Protein AF-A0A699SL82-F1 (afdb_monomer_lite)

Secondary structure (DSSP, 8-state):
-GGGGS-HHHHHHHTT--SHHHHHHHHHHHHTSHHHHHHHHHHHHHHHHHHHHHHHHHS--

Sequence (61 aa):
TLLLSLPDEHQLHFSKYKTAREFWAAILKTFGGNEAIKKMKKNLLKQQYENFKAEGSETLE

Radius of gyration: 13.96 Å; chains: 1; bounding box: 37×20×34 Å

Foldseek 3Di:
DLLVLDDPVCSVVLVPDPDPVVSVVVQCVVVVHDVSVVSSVVSVVVVVVVVVVVVVVVVPD

Structure (mmCIF, N/CA/C/O backbone):
data_AF-A0A699SL82-F1
#
_entry.id   AF-A0A699SL82-F1
#
loop_
_atom_site.group_PDB
_atom_site.id
_atom_site.type_symbol
_atom_site.label_atom_id
_atom_site.label_alt_id
_atom_site.label_comp_id
_atom_site.label_asym_id
_atom_site.label_entity_id
_atom_site.label_seq_id
_atom_site.pdbx_PDB_ins_code
_atom_site.Cartn_x
_atom_site.Cartn_y
_atom_site.Cartn_z
_atom_site.occupancy
_atom_site.B_iso_or_equiv
_atom_site.auth_seq_id
_atom_site.auth_comp_id
_atom_site.auth_asym_id
_atom_site.auth_atom_id
_atom_site.pdbx_PDB_model_num
ATOM 1 N N . THR A 1 1 ? -8.674 -2.373 0.051 1.00 61.72 1 THR A N 1
ATOM 2 C CA . THR A 1 1 ? -8.002 -3.381 -0.807 1.00 61.72 1 THR A CA 1
ATOM 3 C C . THR A 1 1 ? -6.639 -2.858 -1.242 1.00 61.72 1 THR A C 1
ATOM 5 O O . THR A 1 1 ? -6.475 -1.649 -1.323 1.00 61.72 1 THR A O 1
ATOM 8 N N . LEU A 1 2 ? -5.661 -3.737 -1.515 1.00 66.38 2 LEU A N 1
ATOM 9 C CA . LEU A 1 2 ? -4.268 -3.383 -1.879 1.00 66.38 2 LEU A CA 1
ATOM 10 C C . LEU A 1 2 ? -4.133 -2.371 -3.037 1.00 66.38 2 LEU A C 1
ATOM 12 O O . LEU A 1 2 ? -3.155 -1.630 -3.083 1.00 66.38 2 LEU A O 1
ATOM 16 N N . LEU A 1 3 ? -5.108 -2.336 -3.952 1.00 66.81 3 LEU A N 1
ATOM 17 C CA . LEU A 1 3 ? -5.123 -1.428 -5.101 1.00 66.81 3 LEU A CA 1
ATOM 18 C C . LEU A 1 3 ? -5.377 0.038 -4.709 1.00 66.81 3 LEU A C 1
ATOM 20 O O . LEU A 1 3 ? -4.733 0.924 -5.254 1.00 66.81 3 LEU A O 1
ATOM 24 N N . LEU A 1 4 ? -6.257 0.287 -3.730 1.00 68.31 4 LEU A N 1
ATOM 25 C CA . LEU A 1 4 ? -6.639 1.642 -3.295 1.00 68.31 4 LEU A CA 1
ATOM 26 C C . LEU A 1 4 ? -5.517 2.375 -2.545 1.00 68.31 4 LEU A C 1
ATOM 28 O O . LEU A 1 4 ? -5.617 3.573 -2.299 1.00 68.31 4 LEU A O 1
ATOM 32 N N . SER A 1 5 ? -4.453 1.660 -2.173 1.00 68.06 5 SER A N 1
ATOM 33 C CA . SER A 1 5 ? -3.266 2.216 -1.510 1.00 68.06 5 SER A CA 1
ATOM 34 C C . SER A 1 5 ? -2.217 2.749 -2.477 1.00 68.06 5 SER A C 1
ATOM 36 O O . SER A 1 5 ? -1.191 3.284 -2.042 1.00 68.06 5 SER A O 1
ATOM 38 N N . LEU A 1 6 ? -2.462 2.607 -3.782 1.00 70.56 6 LEU A N 1
ATOM 39 C CA . LEU A 1 6 ? -1.691 3.268 -4.824 1.00 70.56 6 LEU A CA 1
ATOM 40 C C . LEU A 1 6 ? -2.275 4.663 -5.103 1.00 70.56 6 LEU A C 1
ATOM 42 O O . LEU A 1 6 ? -3.498 4.820 -5.090 1.00 70.56 6 LEU A O 1
ATOM 46 N N . PRO A 1 7 ? -1.426 5.665 -5.405 1.00 68.44 7 PRO A N 1
ATOM 47 C CA . PRO A 1 7 ? -1.886 6.923 -5.987 1.00 68.44 7 PRO A CA 1
ATOM 48 C C . PRO A 1 7 ? -2.740 6.648 -7.230 1.00 68.44 7 PRO A C 1
ATOM 50 O O . PRO A 1 7 ? -2.408 5.750 -8.007 1.00 68.44 7 PRO A O 1
ATOM 53 N N . ASP A 1 8 ? -3.818 7.411 -7.408 1.00 64.81 8 ASP A N 1
ATOM 54 C CA . ASP A 1 8 ? -4.868 7.171 -8.412 1.00 64.81 8 ASP A CA 1
ATOM 55 C C . ASP A 1 8 ? -4.313 6.995 -9.840 1.00 64.81 8 ASP A C 1
ATOM 57 O O . ASP A 1 8 ? -4.646 6.046 -10.548 1.00 64.81 8 ASP A O 1
ATOM 61 N N . GLU A 1 9 ? -3.323 7.818 -10.197 1.00 66.06 9 GLU A N 1
ATOM 62 C CA . GLU A 1 9 ? -2.598 7.786 -11.475 1.00 66.06 9 GLU A CA 1
ATOM 63 C C . GLU A 1 9 ? -1.930 6.431 -11.778 1.00 66.06 9 GLU A C 1
ATOM 65 O O . GLU A 1 9 ? -1.774 6.025 -12.931 1.00 66.06 9 GLU A O 1
ATOM 70 N N . HIS A 1 10 ? -1.569 5.678 -10.741 1.00 71.56 10 HIS A N 1
ATOM 71 C CA . HIS A 1 10 ? -0.955 4.366 -10.877 1.00 71.56 10 HIS A CA 1
ATOM 72 C C . HIS A 1 10 ? -1.972 3.221 -10.818 1.00 71.56 10 HIS A C 1
ATOM 74 O O . HIS A 1 10 ? -1.687 2.143 -11.341 1.00 71.56 10 HIS A O 1
ATOM 80 N N . GLN A 1 11 ? -3.166 3.421 -10.250 1.00 72.00 11 GLN A N 1
ATOM 81 C CA . GLN A 1 11 ? -4.164 2.352 -10.113 1.00 72.00 11 GLN A CA 1
ATOM 82 C C . GLN A 1 11 ? -4.573 1.770 -11.471 1.00 72.00 11 GLN A C 1
ATOM 84 O O . GLN A 1 11 ? -4.587 0.550 -11.644 1.00 72.00 11 GLN A O 1
ATOM 89 N N . LEU A 1 12 ? -4.804 2.634 -12.462 1.00 76.06 12 LEU A N 1
ATOM 90 C CA . LEU A 1 12 ? -5.131 2.246 -13.838 1.00 76.06 12 LEU A CA 1
ATOM 91 C C . LEU A 1 12 ? -3.996 1.479 -14.527 1.00 76.06 12 LEU A C 1
ATOM 93 O O . LEU A 1 12 ? -4.236 0.574 -15.322 1.00 76.06 12 LEU A O 1
ATOM 97 N N . HIS A 1 13 ? -2.744 1.804 -14.207 1.00 75.12 13 HIS A N 1
ATOM 98 C CA . HIS A 1 13 ? -1.593 1.125 -14.792 1.00 75.12 13 HIS A CA 1
ATOM 99 C C . HIS A 1 13 ? -1.392 -0.289 -14.231 1.00 75.12 13 HIS A C 1
ATOM 101 O O . HIS A 1 13 ? -0.910 -1.180 -14.939 1.00 75.12 13 HIS A O 1
ATOM 107 N N . PHE A 1 14 ? -1.770 -0.500 -12.967 1.00 76.12 14 PHE A N 1
ATOM 108 C CA . PHE A 1 14 ? -1.625 -1.778 -12.278 1.00 76.12 14 PHE A CA 1
ATOM 109 C C . PHE A 1 14 ? -2.897 -2.647 -12.284 1.00 76.12 14 PHE A C 1
ATOM 111 O O . PHE A 1 14 ? -2.812 -3.831 -11.962 1.00 76.12 14 PHE A O 1
ATOM 118 N N . SER A 1 15 ? -4.050 -2.124 -12.717 1.00 79.88 15 SER A N 1
ATOM 119 C CA . SER A 1 15 ? -5.315 -2.876 -12.813 1.00 79.88 15 SER A CA 1
ATOM 120 C C . SER A 1 15 ? -5.287 -4.017 -13.842 1.00 79.88 15 SER A C 1
ATOM 122 O O . SER A 1 15 ? -6.078 -4.953 -13.758 1.00 79.88 15 SER A O 1
ATOM 124 N N . LYS A 1 16 ? -4.343 -3.983 -14.791 1.00 84.19 16 LYS A N 1
ATOM 125 C CA . LYS A 1 16 ? -4.144 -5.027 -15.812 1.00 84.19 16 LYS A CA 1
ATOM 126 C C . LYS A 1 16 ? -3.545 -6.337 -15.283 1.00 84.19 16 LYS A C 1
ATOM 128 O O . LYS A 1 16 ? -3.566 -7.339 -15.998 1.00 84.19 16 LYS A O 1
ATOM 133 N N . TYR A 1 17 ? -2.970 -6.341 -14.078 1.00 86.88 17 TYR A N 1
ATOM 134 C CA . TYR A 1 17 ? -2.330 -7.529 -13.511 1.00 86.88 17 TYR A CA 1
ATOM 135 C C . TYR A 1 17 ? -3.366 -8.392 -12.794 1.00 86.88 17 TYR A C 1
ATOM 137 O O . TYR A 1 17 ? -4.012 -7.951 -11.847 1.00 86.88 17 TYR A O 1
ATOM 145 N N . LYS A 1 18 ? -3.518 -9.638 -13.251 1.00 85.50 18 LYS A N 1
ATOM 146 C CA . LYS A 1 18 ? -4.553 -10.555 -12.749 1.00 85.50 18 LYS A CA 1
ATOM 147 C C . LYS A 1 18 ? -4.135 -11.257 -11.465 1.00 85.50 18 LYS A C 1
ATOM 149 O O . LYS A 1 18 ? -4.984 -11.709 -10.703 1.00 85.50 18 LYS A O 1
ATOM 154 N N . THR A 1 19 ? -2.830 -11.362 -11.227 1.00 85.94 19 THR A N 1
ATOM 155 C CA . THR A 1 19 ? -2.282 -12.033 -10.051 1.00 85.94 19 THR A CA 1
ATOM 156 C C . THR A 1 19 ? -1.492 -11.069 -9.174 1.00 85.94 19 THR A C 1
ATOM 158 O O . THR A 1 19 ? -0.813 -10.158 -9.653 1.00 85.94 19 THR A O 1
ATOM 161 N N . ALA A 1 20 ? -1.510 -11.319 -7.862 1.00 81.25 20 ALA A N 1
ATOM 162 C CA . ALA A 1 20 ? -0.716 -10.550 -6.906 1.00 81.25 20 ALA A CA 1
ATOM 163 C C . ALA A 1 20 ? 0.792 -10.617 -7.219 1.00 81.25 20 ALA A C 1
ATOM 165 O O . ALA A 1 20 ? 1.518 -9.651 -6.999 1.00 81.25 20 ALA A O 1
ATOM 166 N N . ARG A 1 21 ? 1.269 -11.743 -7.765 1.00 84.62 21 ARG A N 1
ATOM 167 C CA . ARG A 1 21 ? 2.681 -11.937 -8.120 1.00 84.62 21 ARG A CA 1
ATOM 168 C C . ARG A 1 21 ? 3.117 -11.020 -9.265 1.00 84.62 21 ARG A C 1
ATOM 170 O O . ARG A 1 21 ? 4.163 -10.386 -9.159 1.00 84.62 21 ARG A O 1
ATOM 177 N N . GLU A 1 22 ? 2.322 -10.928 -10.329 1.00 88.19 22 GLU A N 1
ATOM 178 C CA . GLU A 1 22 ? 2.588 -10.025 -11.459 1.00 88.19 22 GLU A CA 1
ATOM 179 C C . GLU A 1 22 ? 2.510 -8.558 -11.032 1.00 88.19 22 GLU A C 1
ATOM 181 O O . GLU A 1 22 ? 3.368 -7.758 -11.399 1.00 88.19 22 GLU A O 1
ATOM 186 N N . PHE A 1 23 ? 1.526 -8.232 -10.191 1.00 84.19 23 PHE A N 1
ATOM 187 C CA . PHE A 1 23 ? 1.356 -6.903 -9.613 1.00 84.19 23 PHE A CA 1
ATOM 188 C C . PHE A 1 23 ? 2.601 -6.456 -8.827 1.00 84.19 23 PHE A C 1
ATOM 190 O O . PHE A 1 23 ? 3.156 -5.391 -9.099 1.00 84.19 23 PHE A O 1
ATOM 197 N N . TRP A 1 24 ? 3.110 -7.292 -7.912 1.00 82.50 24 TRP A N 1
ATOM 198 C CA . TRP A 1 24 ? 4.315 -6.973 -7.137 1.00 82.50 24 TRP A CA 1
ATOM 199 C C . TRP A 1 24 ? 5.581 -6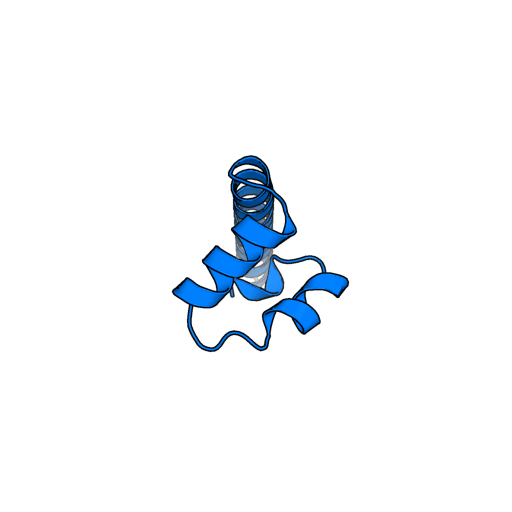.889 -7.995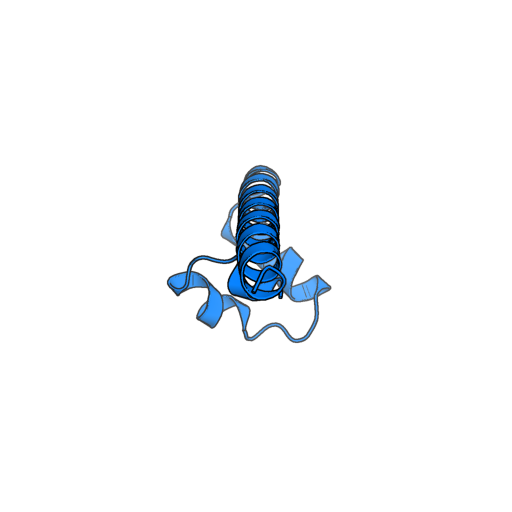 1.00 82.50 24 TRP A C 1
ATOM 201 O O . TRP A 1 24 ? 6.407 -6.001 -7.777 1.00 82.50 24 TRP A O 1
ATOM 211 N N . ALA A 1 25 ? 5.734 -7.769 -8.988 1.00 86.12 25 ALA A N 1
ATOM 212 C CA . ALA A 1 25 ? 6.869 -7.728 -9.909 1.00 86.12 25 ALA A CA 1
ATOM 213 C C . ALA A 1 25 ? 6.883 -6.438 -10.748 1.00 86.12 25 ALA A C 1
ATOM 215 O O . ALA A 1 25 ? 7.939 -5.834 -10.943 1.00 86.12 25 ALA A O 1
ATOM 216 N N . ALA A 1 26 ? 5.713 -5.982 -11.200 1.00 84.94 26 ALA A N 1
ATOM 217 C CA . ALA A 1 26 ? 5.578 -4.725 -11.919 1.00 84.94 26 ALA A CA 1
ATOM 218 C C . ALA A 1 26 ? 5.913 -3.520 -11.033 1.00 84.94 26 ALA A C 1
ATOM 220 O O . ALA A 1 26 ? 6.663 -2.650 -11.460 1.00 84.94 26 ALA A O 1
ATOM 221 N N . ILE A 1 27 ? 5.432 -3.491 -9.787 1.00 79.00 27 ILE A N 1
ATOM 222 C CA . ILE A 1 27 ? 5.759 -2.421 -8.830 1.00 79.00 27 ILE A CA 1
ATOM 223 C C . ILE A 1 27 ? 7.270 -2.347 -8.586 1.00 79.00 27 ILE A C 1
ATOM 225 O O . ILE A 1 27 ? 7.854 -1.266 -8.646 1.00 79.00 27 ILE A O 1
ATOM 229 N N . LEU A 1 28 ? 7.920 -3.493 -8.363 1.00 81.56 28 LEU A N 1
ATOM 230 C CA . LEU A 1 28 ? 9.371 -3.566 -8.172 1.00 81.56 28 LEU A CA 1
ATOM 231 C C . LEU A 1 28 ? 10.144 -3.026 -9.377 1.00 81.56 28 LEU A C 1
ATOM 233 O O . LEU A 1 28 ? 11.109 -2.283 -9.201 1.00 81.56 28 LEU A O 1
ATOM 237 N N . LYS A 1 29 ? 9.705 -3.379 -10.589 1.00 84.19 29 LYS A N 1
ATOM 238 C CA . LYS A 1 29 ? 10.331 -2.949 -11.842 1.00 84.19 29 LYS A CA 1
ATOM 239 C C . LYS A 1 29 ? 10.122 -1.458 -12.118 1.00 84.19 29 LYS A C 1
ATOM 241 O O . LYS A 1 29 ? 11.066 -0.792 -12.525 1.00 84.19 29 LYS A O 1
ATOM 246 N N . THR A 1 30 ? 8.915 -0.936 -11.901 1.00 78.75 30 THR A N 1
ATOM 247 C CA . THR A 1 30 ? 8.560 0.461 -12.204 1.00 78.75 30 THR A CA 1
ATOM 248 C C . THR A 1 30 ? 9.206 1.446 -11.238 1.00 78.75 30 THR A C 1
ATOM 250 O O . THR A 1 30 ? 9.644 2.511 -11.655 1.00 78.75 30 THR A O 1
ATOM 253 N N . PHE A 1 31 ? 9.285 1.098 -9.954 1.00 72.81 31 PHE A N 1
ATOM 254 C CA . PHE A 1 31 ? 9.787 2.012 -8.929 1.00 72.81 31 PHE A CA 1
ATOM 255 C C . PHE A 1 31 ? 11.210 1.689 -8.447 1.00 72.81 31 PHE A C 1
ATOM 257 O O . PHE A 1 31 ? 11.692 2.300 -7.495 1.00 72.81 31 PHE A O 1
ATOM 264 N N . GLY A 1 32 ? 11.892 0.744 -9.098 1.00 72.19 32 GLY A N 1
ATOM 265 C CA . GLY A 1 32 ? 13.332 0.549 -8.933 1.00 72.19 32 GLY A CA 1
ATOM 266 C C . GLY A 1 32 ? 13.779 -0.072 -7.604 1.00 72.19 32 GLY A C 1
ATOM 267 O O . GLY A 1 32 ? 14.935 0.102 -7.231 1.00 72.19 32 GLY A O 1
ATOM 268 N N . GLY A 1 33 ? 12.914 -0.805 -6.887 1.00 69.31 33 GLY A N 1
ATOM 269 C CA . GLY A 1 33 ? 13.333 -1.653 -5.759 1.00 69.31 33 GLY A CA 1
ATOM 270 C C . GLY A 1 33 ? 12.607 -1.454 -4.420 1.00 69.31 33 GLY A C 1
ATOM 271 O O . GLY A 1 33 ? 11.472 -0.985 -4.342 1.00 69.31 33 GLY A O 1
ATOM 272 N N . ASN A 1 34 ? 13.273 -1.885 -3.341 1.00 75.06 34 ASN A N 1
ATOM 273 C CA . ASN A 1 34 ? 12.695 -2.139 -2.011 1.00 75.06 34 ASN A CA 1
ATOM 274 C C . ASN A 1 34 ? 12.118 -0.884 -1.312 1.00 75.06 34 ASN A C 1
ATOM 276 O O . ASN A 1 34 ? 11.158 -0.985 -0.545 1.00 75.06 34 ASN A O 1
ATOM 280 N N . GLU A 1 35 ? 12.649 0.306 -1.611 1.00 78.25 35 GLU A N 1
ATOM 281 C CA . GLU A 1 35 ? 12.163 1.588 -1.067 1.00 78.25 35 GLU A CA 1
ATOM 282 C C . GLU A 1 35 ? 10.736 1.918 -1.527 1.00 78.25 35 GLU A C 1
ATOM 284 O O . GLU A 1 35 ? 9.925 2.446 -0.762 1.00 78.25 35 GLU A O 1
ATOM 289 N N . ALA A 1 36 ? 10.376 1.526 -2.748 1.00 72.12 36 ALA A N 1
ATOM 290 C CA . ALA A 1 36 ? 9.027 1.710 -3.261 1.00 72.12 36 ALA A CA 1
ATOM 291 C C . ALA A 1 36 ? 8.012 0.816 -2.547 1.00 72.12 36 ALA A C 1
ATOM 293 O O . ALA A 1 36 ? 6.933 1.274 -2.166 1.00 72.12 36 ALA A O 1
ATOM 294 N N . ILE A 1 37 ? 8.388 -0.440 -2.280 1.00 76.75 37 ILE A N 1
ATOM 295 C CA . ILE A 1 37 ? 7.582 -1.353 -1.462 1.00 76.75 37 ILE A CA 1
ATOM 296 C C . ILE A 1 37 ? 7.416 -0.792 -0.050 1.00 76.75 37 ILE A C 1
ATOM 298 O O . ILE A 1 37 ? 6.319 -0.842 0.502 1.00 76.75 37 ILE A O 1
ATOM 302 N N . LYS A 1 38 ? 8.472 -0.218 0.536 1.00 80.88 38 LYS A N 1
ATOM 303 C CA . LYS A 1 38 ? 8.420 0.406 1.864 1.00 80.88 38 LYS A CA 1
ATOM 304 C C . LYS A 1 38 ? 7.455 1.593 1.895 1.00 80.88 38 LYS A C 1
ATOM 306 O O . LYS A 1 38 ? 6.630 1.682 2.806 1.00 80.88 38 LYS A O 1
ATOM 311 N N . LYS A 1 39 ? 7.494 2.461 0.877 1.00 79.38 39 LYS A N 1
ATOM 312 C 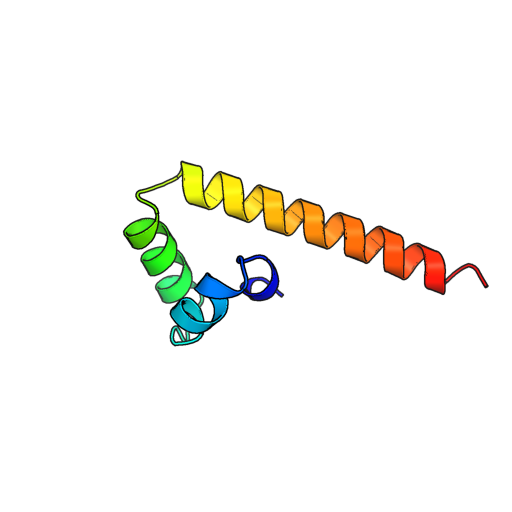CA . LYS A 1 39 ? 6.559 3.588 0.727 1.00 79.38 39 LYS A CA 1
ATOM 313 C C . LYS A 1 39 ? 5.115 3.111 0.541 1.00 79.38 39 LYS A C 1
ATOM 315 O O . LYS A 1 39 ? 4.218 3.628 1.201 1.00 79.38 39 LYS A O 1
ATOM 320 N N . MET A 1 40 ? 4.890 2.086 -0.280 1.00 78.06 40 MET A N 1
ATOM 321 C CA . MET A 1 40 ? 3.556 1.525 -0.508 1.00 78.06 40 MET A CA 1
ATOM 322 C C . MET A 1 40 ? 2.995 0.824 0.736 1.00 78.06 40 MET A C 1
ATOM 324 O O . MET A 1 40 ? 1.843 1.049 1.093 1.00 78.06 40 MET A O 1
ATOM 328 N N . LYS A 1 41 ? 3.814 0.043 1.454 1.00 79.50 41 LYS A N 1
ATOM 329 C CA . LYS A 1 41 ? 3.431 -0.558 2.742 1.00 79.50 41 LYS A CA 1
ATOM 330 C C . LYS A 1 41 ? 3.062 0.505 3.773 1.00 79.50 41 LYS A C 1
ATOM 332 O O . LYS A 1 41 ? 2.066 0.350 4.471 1.00 79.50 41 LYS A O 1
ATOM 337 N N . LYS A 1 42 ? 3.830 1.597 3.845 1.00 84.12 42 LYS A N 1
ATOM 338 C CA . LYS A 1 42 ? 3.529 2.731 4.728 1.00 84.12 42 LYS A CA 1
ATOM 339 C C . LYS A 1 42 ? 2.192 3.390 4.368 1.00 84.12 42 LYS A C 1
ATOM 341 O O . LYS A 1 42 ? 1.408 3.682 5.266 1.00 84.12 42 LYS A O 1
ATOM 346 N N . ASN A 1 43 ? 1.914 3.585 3.079 1.00 83.06 43 ASN A N 1
ATOM 347 C CA . ASN A 1 43 ? 0.642 4.144 2.616 1.00 83.06 43 ASN A CA 1
ATOM 348 C C . ASN A 1 43 ? -0.543 3.215 2.910 1.00 83.06 43 ASN A C 1
ATOM 350 O O . ASN A 1 43 ? -1.564 3.688 3.401 1.00 83.06 43 ASN A O 1
ATOM 354 N N . LEU A 1 44 ? -0.391 1.907 2.681 1.00 83.06 44 LEU A N 1
ATOM 355 C CA . LEU A 1 44 ? -1.405 0.904 3.014 1.00 83.06 44 LEU A CA 1
ATOM 356 C C . LEU A 1 44 ? -1.713 0.906 4.515 1.00 83.06 44 LEU A C 1
ATOM 358 O O . LEU A 1 44 ? -2.878 0.929 4.895 1.00 83.06 44 LEU A O 1
ATOM 362 N N . LEU A 1 45 ? -0.683 0.940 5.366 1.00 81.69 45 LEU A N 1
ATOM 363 C CA . LEU A 1 45 ? -0.865 0.992 6.817 1.00 81.69 45 LEU A CA 1
ATOM 364 C C . LEU A 1 45 ? -1.585 2.275 7.254 1.00 81.69 45 LEU A C 1
ATOM 366 O O . LEU A 1 45 ? -2.479 2.216 8.092 1.00 81.69 45 LEU A O 1
ATOM 370 N N . LYS A 1 46 ? -1.242 3.420 6.648 1.00 84.44 46 LYS A N 1
ATOM 371 C CA . LYS A 1 46 ? -1.943 4.685 6.897 1.00 84.44 46 LYS A CA 1
ATOM 372 C C . LYS A 1 46 ? -3.418 4.589 6.501 1.00 84.44 46 LYS A C 1
ATOM 374 O O . LYS A 1 46 ? -4.268 4.985 7.282 1.00 84.44 46 LYS A O 1
ATOM 379 N N . GLN A 1 47 ? -3.729 4.032 5.330 1.00 83.00 47 GLN A N 1
ATOM 380 C CA . GLN A 1 47 ? -5.117 3.845 4.897 1.00 83.00 47 GLN A CA 1
ATOM 381 C C . GLN A 1 47 ? -5.902 2.905 5.813 1.00 83.00 47 GLN A C 1
ATOM 383 O O . GLN A 1 47 ? -7.044 3.195 6.135 1.00 83.00 47 GLN A O 1
ATOM 388 N N . GLN A 1 48 ? -5.302 1.796 6.252 1.00 81.94 48 GLN A N 1
ATOM 389 C CA . GLN A 1 48 ? -5.943 0.883 7.204 1.00 81.94 48 GLN A CA 1
ATOM 390 C C . GLN A 1 48 ? -6.237 1.578 8.538 1.00 81.94 48 GLN A C 1
ATOM 392 O O . GLN A 1 48 ? -7.309 1.388 9.100 1.00 81.94 48 GLN A O 1
ATOM 397 N N . TYR A 1 49 ? -5.315 2.417 9.013 1.00 82.56 49 TYR A N 1
ATOM 398 C CA . TYR A 1 49 ? -5.513 3.209 10.223 1.00 82.56 49 TYR A CA 1
ATOM 399 C C . TYR A 1 49 ? -6.631 4.253 10.079 1.00 82.56 49 TYR A C 1
ATOM 401 O O . TYR A 1 49 ? -7.475 4.360 10.965 1.00 82.56 49 TYR A O 1
ATOM 409 N N . GLU A 1 50 ? -6.671 5.002 8.971 1.00 84.69 50 GLU A N 1
ATOM 410 C CA . GLU A 1 50 ? -7.758 5.961 8.720 1.00 84.69 50 GLU A CA 1
ATOM 411 C C . GLU A 1 50 ? -9.116 5.253 8.584 1.00 84.69 50 GLU A C 1
ATOM 413 O O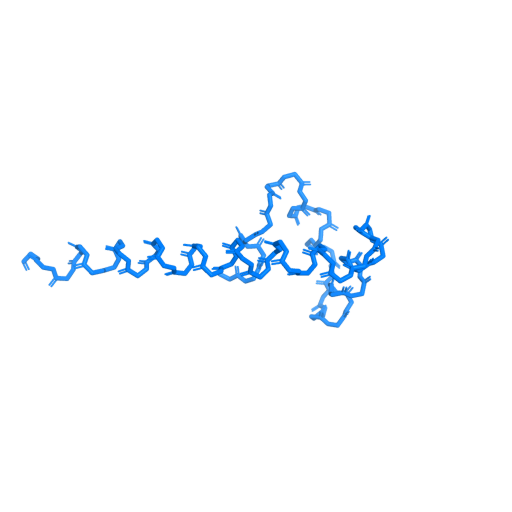 . GLU A 1 50 ? -10.096 5.722 9.156 1.00 84.69 50 GLU A O 1
ATOM 418 N N . ASN A 1 51 ? -9.172 4.093 7.917 1.00 82.31 51 ASN A N 1
ATOM 419 C CA . ASN A 1 51 ? -10.395 3.291 7.824 1.00 82.31 51 ASN A CA 1
ATOM 420 C C . ASN A 1 51 ? -10.857 2.789 9.201 1.00 82.31 51 ASN A C 1
ATOM 422 O O . ASN A 1 51 ? -12.033 2.900 9.517 1.00 82.31 51 ASN A O 1
ATOM 426 N N . PHE A 1 52 ? -9.939 2.303 10.045 1.00 79.12 52 PHE A N 1
ATOM 427 C CA . PHE A 1 52 ? -10.257 1.882 11.415 1.00 7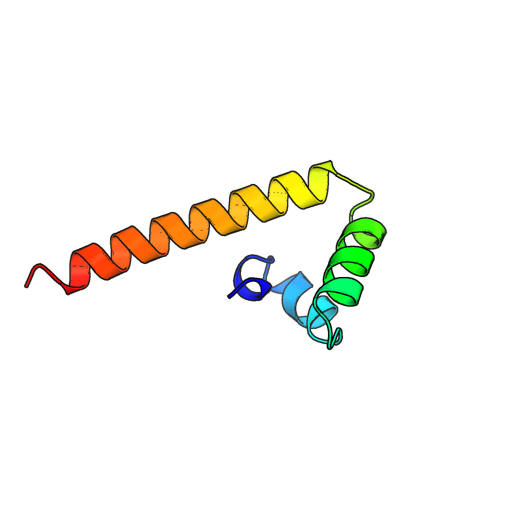9.12 52 PHE A CA 1
ATOM 428 C C . PHE A 1 52 ? -10.804 3.037 12.264 1.00 79.12 52 PHE A C 1
ATOM 430 O O . PHE A 1 52 ? -11.759 2.862 13.016 1.00 79.12 52 PHE A O 1
ATOM 437 N N . LYS A 1 53 ? -10.221 4.237 12.135 1.00 81.44 53 LYS A N 1
ATOM 438 C CA . LYS A 1 53 ? -10.734 5.437 12.809 1.00 81.44 53 LYS A CA 1
ATOM 439 C C . LYS A 1 53 ? -12.148 5.783 12.325 1.00 81.44 53 LYS A C 1
ATOM 441 O O . LYS A 1 53 ? -12.985 6.129 13.152 1.00 81.44 53 LYS A O 1
ATOM 446 N N . ALA A 1 54 ? -12.399 5.696 11.019 1.00 79.81 54 ALA A N 1
ATOM 447 C CA . ALA A 1 54 ? -13.709 5.971 10.435 1.00 79.81 54 ALA A CA 1
ATOM 448 C C . ALA A 1 54 ? -14.775 4.949 10.887 1.00 79.81 54 ALA A C 1
ATOM 450 O O . ALA A 1 54 ? -15.834 5.350 11.362 1.00 79.81 54 ALA A O 1
ATOM 451 N N . GLU A 1 55 ? -14.474 3.648 10.855 1.00 76.50 55 GLU A N 1
ATOM 452 C CA . GLU A 1 55 ? -15.375 2.584 11.342 1.00 76.50 55 GLU A CA 1
ATOM 453 C C . GLU A 1 55 ? -15.667 2.718 12.850 1.00 76.50 55 GLU A C 1
ATOM 455 O O . GLU A 1 55 ? -16.801 2.554 13.304 1.00 76.50 55 GLU A O 1
ATOM 460 N N . GLY A 1 56 ? -14.655 3.088 13.643 1.00 64.25 56 GLY A N 1
ATOM 461 C CA . GLY A 1 56 ? -14.816 3.352 15.074 1.00 64.25 56 GLY A CA 1
ATOM 462 C C . GLY A 1 56 ? -15.697 4.567 15.386 1.00 64.25 56 GLY A C 1
ATOM 463 O O . GLY A 1 56 ? -16.270 4.623 16.470 1.00 64.25 56 GLY A O 1
ATOM 464 N N . SER A 1 57 ? -15.835 5.516 14.453 1.00 59.41 57 SER A N 1
ATOM 465 C CA . SER A 1 57 ? -16.754 6.654 14.595 1.00 59.41 57 SER A CA 1
ATOM 466 C C . SER A 1 57 ? -18.198 6.350 14.184 1.00 59.41 57 SER A C 1
ATOM 468 O O . SER A 1 57 ? -19.094 7.017 14.684 1.00 59.41 57 SER A O 1
ATOM 470 N N . GLU A 1 58 ? -18.440 5.336 13.345 1.00 58.44 58 GLU A N 1
ATOM 471 C CA . GLU A 1 58 ? -19.797 4.902 12.956 1.00 58.44 58 GLU A CA 1
ATOM 472 C C . GLU A 1 58 ? -20.454 3.972 13.991 1.00 58.44 58 GLU A C 1
ATOM 474 O O . GLU A 1 58 ? -21.672 3.851 14.027 1.00 58.4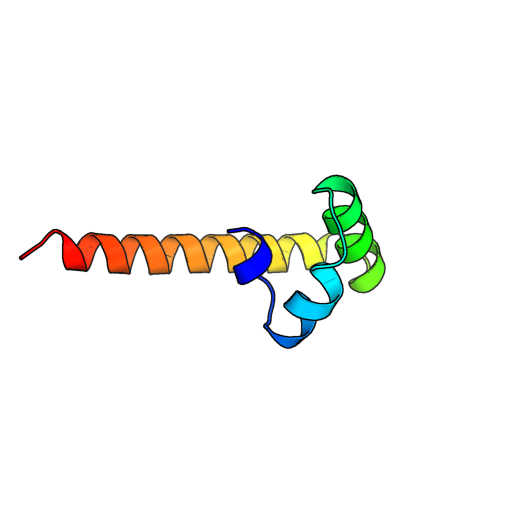4 58 GLU A O 1
ATOM 479 N N . THR A 1 59 ? -19.668 3.319 14.857 1.00 56.44 59 THR A N 1
ATOM 480 C CA . THR A 1 59 ? -20.184 2.359 15.860 1.00 56.44 59 THR A CA 1
ATOM 481 C C . THR A 1 59 ? -20.432 2.999 17.241 1.00 56.44 59 THR A C 1
ATOM 483 O O . THR A 1 59 ? -20.751 2.300 18.199 1.00 56.44 59 THR A O 1
ATOM 486 N N . LEU A 1 60 ? -20.244 4.318 17.371 1.00 58.38 60 LEU A N 1
ATOM 487 C CA . LEU A 1 60 ? -20.382 5.076 18.627 1.00 58.38 60 LEU A CA 1
ATOM 488 C C . LEU A 1 60 ? -21.614 6.004 18.660 1.00 58.38 60 LEU A C 1
ATOM 490 O O . LEU A 1 60 ? -21.636 6.933 19.470 1.00 58.38 60 LEU A O 1
ATOM 494 N N . GLU A 1 61 ? -22.619 5.757 17.816 1.00 53.22 61 GLU A N 1
ATOM 495 C CA . GLU A 1 61 ? -23.945 6.397 17.913 1.00 53.22 61 GLU A CA 1
ATOM 496 C C . GLU A 1 61 ? -24.947 5.539 18.700 1.00 53.22 61 GLU A C 1
ATOM 498 O O . GLU A 1 61 ? -24.982 4.304 18.482 1.00 53.22 61 GLU A O 1
#

Organism: Tanacetum cinerariifolium (NCBI:txid118510)

pLDDT: mean 76.1, std 8.63, range [53.22, 88.19]